Protein AF-A0A164VSP4-F1 (afdb_monomer_lite)

Secondary structure (DSSP, 8-state):
---TTTTHHHHHHHHHHHHHHHHHHHHHHHHHHHHHHHHHHHHHHHHIIIIIHHHHHHHHHHHHHHHHHHHHHHHTT-HHHHHHHHHHHHHHHH--GGGTSPP-HHHHHHHHTTS-GGGHHHHHHHHHHHHHHHHHHHHHHHHHHHHHHHHTT----HHHHH--

Foldseek 3Di:
DDPPPPPPVVVVVVVVVVVVVCCVVVVVVVVVVVVVVVVVVVVVVVCCVPQVVLVVVLLVVQLVLLVVVLVVCVVVVNDVVNVVSVVLNVLSVPDDSQQADDPPVVVLVVVVVPDDDPVNVVVNVVSRVSNVVSNVSSVVSVVSSVVSCVVVVNPDDSVVVSVD

Sequence (164 aa):
MDDVWGTDEETNARDYVLMQDAFTNTGYREGIIAGKESALQSGFDQAFTEVGVPSGRRFGMLRGLATALSAYLEQQGLEEPRLEAREIVSRLSRMHLEDIASPDFEAIAHAKEHLDNASQDIHEQIEEDKSIRGKAELDVVQNQLQGLLSKRGLPIDLASLISS

Radius of gyration: 29.59 Å; chains: 1; bounding box: 47×49×103 Å

Organism: NCBI:txid1314777

pLDDT: mean 79.22, std 12.14, range [43.25, 94.62]

InterPro domains:
  IPR019191 Essential protein Yae1, N-terminal [PF09811] (27-66)
  IPR038881 Yae1-like [PTHR18829] (2-154)

Structure (mmCIF, N/CA/C/O backbone):
data_AF-A0A164VSP4-F1
#
_entry.id   AF-A0A164VSP4-F1
#
loop_
_atom_site.group_PDB
_atom_site.id
_atom_site.type_symbol
_atom_site.label_atom_id
_atom_site.label_alt_id
_atom_site.label_comp_id
_atom_site.label_asym_id
_atom_site.label_entity_id
_atom_site.label_seq_id
_atom_site.pdbx_PDB_ins_code
_atom_site.Cartn_x
_atom_site.Cartn_y
_atom_site.Cartn_z
_atom_site.occupancy
_atom_site.B_iso_or_equiv
_atom_site.auth_seq_id
_atom_site.auth_comp_id
_atom_site.auth_asym_id
_atom_site.auth_atom_id
_atom_site.pdbx_PDB_model_num
ATOM 1 N N . MET A 1 1 ? 22.329 -23.421 -79.465 1.00 43.25 1 MET A N 1
ATOM 2 C CA . MET A 1 1 ? 22.482 -23.969 -78.105 1.00 43.25 1 MET A CA 1
ATOM 3 C C . MET A 1 1 ? 22.569 -22.755 -77.217 1.00 43.25 1 MET A C 1
ATOM 5 O O . MET A 1 1 ? 23.619 -22.131 -77.189 1.00 43.25 1 MET A O 1
ATOM 9 N N . ASP A 1 2 ? 21.427 -22.345 -76.668 1.00 48.03 2 ASP A N 1
ATOM 10 C CA . ASP A 1 2 ? 21.375 -21.268 -75.684 1.00 48.03 2 ASP A CA 1
ATOM 11 C C . ASP A 1 2 ? 21.958 -21.795 -74.378 1.00 48.03 2 ASP A C 1
ATOM 13 O O . ASP A 1 2 ? 21.654 -22.915 -73.956 1.00 48.03 2 ASP A O 1
ATOM 17 N N . ASP A 1 3 ? 22.844 -21.006 -73.790 1.00 51.16 3 ASP A N 1
ATOM 18 C CA . ASP A 1 3 ? 23.451 -21.279 -72.500 1.00 51.16 3 ASP A CA 1
ATOM 19 C C . ASP A 1 3 ? 22.409 -21.011 -71.404 1.00 51.16 3 ASP A C 1
ATOM 21 O O . ASP A 1 3 ? 22.291 -19.913 -70.867 1.00 51.16 3 ASP A O 1
ATOM 25 N N . VAL A 1 4 ? 21.569 -22.018 -71.148 1.00 55.69 4 VAL A N 1
ATOM 26 C CA . VAL A 1 4 ? 20.464 -21.978 -70.171 1.00 55.69 4 VAL A CA 1
ATOM 27 C C . VAL A 1 4 ? 20.978 -21.934 -68.722 1.00 55.69 4 VAL A C 1
ATOM 29 O O . VAL A 1 4 ? 20.202 -21.674 -67.813 1.00 55.69 4 VAL A O 1
ATOM 32 N N . TRP A 1 5 ? 22.281 -22.125 -68.492 1.00 55.88 5 TRP A N 1
ATOM 33 C CA . TRP A 1 5 ? 22.863 -22.259 -67.151 1.00 55.88 5 TRP A CA 1
ATOM 34 C C . TRP A 1 5 ? 23.744 -21.075 -66.719 1.00 55.88 5 TRP A C 1
ATOM 36 O O . TRP A 1 5 ? 24.181 -21.033 -65.574 1.00 55.88 5 TRP A O 1
ATOM 46 N N . GLY A 1 6 ? 23.978 -20.085 -67.589 1.00 51.78 6 GLY A N 1
ATOM 47 C CA . GLY A 1 6 ? 24.874 -18.952 -67.308 1.00 51.78 6 GLY A CA 1
ATOM 48 C C . GLY A 1 6 ? 24.267 -17.791 -66.505 1.00 51.78 6 GLY A C 1
ATOM 49 O O . GLY A 1 6 ? 24.971 -16.827 -66.224 1.00 51.78 6 GLY A O 1
ATOM 50 N N . THR A 1 7 ? 22.977 -17.843 -66.149 1.00 54.94 7 THR A N 1
ATOM 51 C CA . THR A 1 7 ? 22.286 -16.750 -65.422 1.00 54.94 7 THR A CA 1
ATOM 52 C C . THR A 1 7 ? 21.866 -17.112 -63.997 1.00 54.94 7 THR A C 1
ATOM 54 O O . THR A 1 7 ? 21.672 -16.215 -63.176 1.00 54.94 7 THR A O 1
ATOM 57 N N . ASP A 1 8 ? 21.797 -18.400 -63.657 1.00 55.72 8 ASP A N 1
ATOM 58 C CA . ASP A 1 8 ? 21.347 -18.844 -62.336 1.00 55.72 8 ASP A CA 1
ATOM 59 C C . ASP A 1 8 ? 22.417 -18.638 -61.255 1.00 55.72 8 ASP A C 1
ATOM 61 O O . ASP A 1 8 ? 22.085 -18.316 -60.120 1.00 55.72 8 ASP A O 1
ATOM 65 N N . GLU A 1 9 ? 23.708 -18.772 -61.569 1.00 56.97 9 GLU A N 1
ATOM 66 C CA . GLU A 1 9 ? 24.775 -18.716 -60.556 1.00 56.97 9 GLU A CA 1
ATOM 67 C C . GLU A 1 9 ? 25.038 -17.288 -60.037 1.00 56.97 9 GLU A C 1
ATOM 69 O O . GLU A 1 9 ? 25.164 -17.079 -58.829 1.00 56.97 9 GLU A O 1
ATOM 74 N N . GLU A 1 10 ? 25.012 -16.277 -60.915 1.00 59.94 10 GLU A N 1
ATOM 75 C CA . GLU A 1 10 ? 25.102 -14.861 -60.514 1.00 59.94 10 GLU A CA 1
ATOM 76 C C . GLU A 1 10 ? 23.833 -14.363 -59.805 1.00 59.94 10 GLU A C 1
ATOM 78 O O . GLU A 1 10 ? 23.922 -13.549 -58.881 1.00 59.94 10 GLU A O 1
ATOM 83 N N . THR A 1 11 ? 22.655 -14.847 -60.213 1.00 61.62 11 THR A N 1
ATOM 84 C CA . THR A 1 11 ? 21.377 -14.495 -59.571 1.00 61.62 11 THR A CA 1
ATOM 85 C C . THR A 1 11 ? 21.284 -15.128 -58.184 1.00 61.62 11 THR A C 1
ATOM 87 O O . TH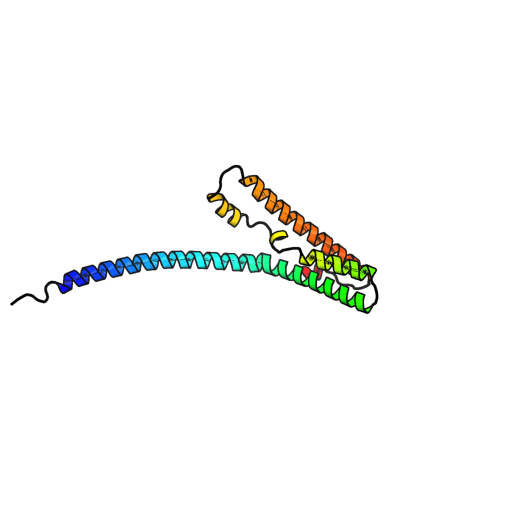R A 1 11 ? 20.996 -14.428 -57.218 1.00 61.62 11 THR A O 1
ATOM 90 N N . ASN A 1 12 ? 21.683 -16.398 -58.049 1.00 67.50 12 ASN A N 1
ATOM 91 C CA . ASN A 1 12 ? 21.807 -17.066 -56.757 1.00 67.50 12 ASN A CA 1
ATOM 92 C C . ASN A 1 12 ? 22.793 -16.332 -55.846 1.00 67.50 12 ASN A C 1
ATOM 94 O O . ASN A 1 12 ? 22.460 -16.052 -54.701 1.00 67.50 12 ASN A O 1
ATOM 98 N N . ALA A 1 13 ? 23.986 -15.966 -56.328 1.00 73.31 13 ALA A N 1
ATOM 99 C CA . ALA A 1 13 ? 24.963 -15.238 -55.517 1.00 73.31 13 ALA A CA 1
ATOM 100 C C . ALA A 1 13 ? 24.419 -13.892 -55.003 1.00 73.31 13 ALA A C 1
ATOM 102 O O . ALA A 1 13 ? 24.652 -13.528 -53.850 1.00 73.31 13 ALA A O 1
ATOM 103 N N . ARG A 1 14 ? 23.658 -13.166 -55.831 1.00 76.44 14 ARG A N 1
ATOM 104 C CA . ARG A 1 14 ? 22.981 -11.923 -55.432 1.00 76.44 14 ARG A CA 1
ATOM 105 C C . ARG A 1 14 ? 21.884 -12.164 -54.400 1.00 76.44 14 ARG A C 1
ATOM 107 O O . ARG A 1 14 ? 21.835 -11.443 -53.406 1.00 76.44 14 ARG A O 1
ATOM 114 N N . ASP A 1 15 ? 21.061 -13.186 -54.597 1.00 77.25 15 ASP A N 1
ATOM 115 C CA . ASP A 1 15 ? 19.996 -13.552 -53.663 1.00 77.25 15 ASP A CA 1
ATOM 116 C C . ASP A 1 15 ? 20.564 -14.037 -52.320 1.00 77.25 15 ASP A C 1
ATOM 118 O O . ASP A 1 15 ? 20.049 -13.669 -51.265 1.00 77.25 15 ASP A O 1
ATOM 122 N N . TYR A 1 16 ? 21.690 -14.759 -52.333 1.00 81.88 16 TYR A N 1
ATOM 123 C CA . TYR A 1 16 ? 22.435 -15.135 -51.128 1.00 81.88 16 TYR A CA 1
ATOM 124 C C . TYR A 1 16 ? 22.958 -13.913 -50.364 1.00 81.88 16 TYR A C 1
ATOM 126 O O . TYR A 1 16 ? 22.855 -13.878 -49.139 1.00 81.88 16 TYR A O 1
ATOM 134 N N . VAL A 1 17 ? 23.482 -12.895 -51.055 1.00 80.69 17 VAL A N 1
ATOM 135 C CA . VAL A 1 17 ? 23.949 -11.650 -50.416 1.00 80.69 17 VAL A CA 1
ATOM 136 C C . VAL A 1 17 ? 22.782 -10.865 -49.816 1.00 80.69 17 VAL A C 1
ATOM 138 O O . VAL A 1 17 ? 22.861 -10.444 -48.664 1.00 80.69 17 VAL A O 1
ATOM 141 N N . LEU A 1 18 ? 21.669 -10.726 -50.542 1.00 82.75 18 LEU A N 1
ATOM 142 C CA . LEU A 1 18 ? 20.465 -10.056 -50.036 1.00 82.75 18 LEU A CA 1
ATOM 143 C C . LEU A 1 18 ? 19.874 -10.781 -48.820 1.00 82.75 18 LEU A C 1
ATOM 145 O O . LEU A 1 18 ? 19.476 -10.141 -47.846 1.00 82.75 18 LEU A O 1
ATOM 149 N N . MET A 1 19 ? 19.845 -12.114 -48.857 1.00 82.56 19 MET A N 1
ATOM 150 C CA . MET A 1 19 ? 19.407 -12.952 -47.744 1.00 82.56 19 MET A CA 1
ATOM 151 C C . MET A 1 19 ? 20.334 -12.783 -46.532 1.00 82.56 19 MET A C 1
ATOM 153 O O . MET A 1 19 ? 19.850 -12.597 -45.417 1.00 82.56 19 MET A O 1
ATOM 157 N N . GLN A 1 20 ? 21.653 -12.767 -46.738 1.00 81.81 20 GLN A N 1
ATOM 158 C CA . GLN A 1 20 ? 22.647 -12.553 -45.682 1.00 81.81 20 GLN A CA 1
ATOM 159 C C . GLN A 1 20 ? 22.536 -11.160 -45.038 1.00 81.81 20 GLN A C 1
ATOM 161 O O . GLN A 1 20 ? 22.583 -11.042 -43.808 1.00 81.81 20 GLN A O 1
ATOM 166 N N . ASP A 1 21 ? 22.347 -10.110 -45.838 1.00 82.25 21 ASP A N 1
ATOM 167 C CA . ASP A 1 21 ? 22.136 -8.744 -45.349 1.00 82.25 21 ASP A CA 1
ATOM 168 C C . ASP A 1 21 ? 20.824 -8.634 -44.561 1.00 82.25 21 ASP A C 1
ATOM 170 O O . ASP A 1 21 ? 20.785 -8.031 -43.482 1.00 82.25 21 ASP A O 1
ATOM 174 N N . ALA A 1 22 ? 19.754 -9.273 -45.047 1.00 81.38 22 ALA A N 1
ATOM 175 C CA . ALA A 1 22 ? 18.473 -9.326 -44.353 1.00 81.38 22 ALA A CA 1
ATOM 176 C C . ALA A 1 22 ? 18.574 -10.072 -43.015 1.00 81.38 22 ALA A C 1
ATOM 178 O O . ALA A 1 22 ? 18.041 -9.580 -42.020 1.00 81.38 22 ALA A O 1
ATOM 179 N N . PHE A 1 23 ? 19.290 -11.201 -42.950 1.00 83.25 23 PHE A N 1
ATOM 180 C CA . PHE A 1 23 ? 19.534 -11.917 -41.694 1.00 83.25 23 PHE A CA 1
ATOM 181 C C . PHE A 1 23 ? 20.383 -11.109 -40.719 1.00 83.25 23 PHE A C 1
ATOM 183 O O . PHE A 1 23 ? 20.084 -11.092 -39.529 1.00 83.25 23 PHE A O 1
ATOM 190 N N . THR A 1 24 ? 21.408 -10.407 -41.201 1.00 81.06 24 THR A N 1
ATOM 191 C CA . THR A 1 24 ? 22.286 -9.600 -40.341 1.00 81.06 24 THR A CA 1
ATOM 192 C C . THR A 1 24 ? 21.532 -8.402 -39.762 1.00 81.06 24 THR A C 1
ATOM 194 O O . THR A 1 24 ? 21.612 -8.132 -38.565 1.00 81.06 24 THR A O 1
ATOM 197 N N . ASN A 1 25 ? 20.743 -7.706 -40.584 1.00 84.00 25 ASN A N 1
ATOM 198 C CA . ASN A 1 25 ? 19.956 -6.554 -40.146 1.00 84.00 25 ASN A CA 1
ATOM 199 C C . ASN A 1 25 ? 18.786 -6.971 -39.239 1.00 84.00 25 ASN A C 1
ATOM 201 O O . ASN A 1 25 ? 18.538 -6.340 -38.210 1.00 84.00 25 ASN A O 1
ATOM 205 N N . THR A 1 26 ? 18.099 -8.065 -39.579 1.00 84.94 26 THR A N 1
ATOM 206 C CA . THR A 1 26 ? 17.034 -8.640 -38.742 1.00 84.94 26 THR A CA 1
ATOM 207 C C . THR A 1 26 ? 17.598 -9.129 -37.413 1.00 84.94 26 THR A C 1
ATOM 209 O O . THR A 1 26 ? 17.110 -8.704 -36.374 1.00 84.94 26 THR A O 1
ATOM 212 N N . GLY A 1 27 ? 18.688 -9.900 -37.420 1.00 83.00 27 GLY A N 1
ATOM 213 C CA . GLY A 1 27 ? 19.333 -10.398 -36.204 1.00 83.00 27 GLY A CA 1
ATOM 214 C C . GLY A 1 27 ? 19.881 -9.284 -35.309 1.00 83.00 27 GLY A C 1
ATOM 215 O O . GLY A 1 27 ? 19.774 -9.364 -34.089 1.00 83.00 27 GLY A O 1
ATOM 216 N N . TYR A 1 28 ? 20.403 -8.198 -35.888 1.00 84.50 28 TYR A N 1
ATOM 217 C CA . TYR A 1 28 ? 20.811 -7.016 -35.124 1.00 84.50 28 TYR A CA 1
ATOM 218 C C . TYR A 1 28 ? 19.616 -6.312 -34.468 1.00 84.50 28 TYR A C 1
ATOM 220 O O . TYR A 1 28 ? 19.666 -5.975 -33.284 1.00 84.50 28 TYR A O 1
ATOM 228 N N . ARG A 1 29 ? 18.517 -6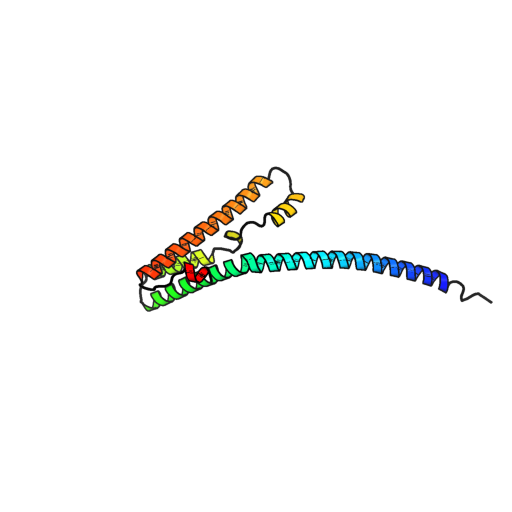.115 -35.209 1.00 88.06 29 ARG A N 1
ATOM 229 C CA . ARG A 1 29 ? 17.286 -5.525 -34.661 1.00 88.06 29 ARG A CA 1
ATOM 230 C C . ARG A 1 29 ? 16.684 -6.393 -33.566 1.00 88.06 29 ARG A C 1
ATOM 232 O O . ARG A 1 29 ? 16.360 -5.871 -32.505 1.00 88.06 29 ARG A O 1
ATOM 239 N N . GLU A 1 30 ? 16.564 -7.692 -33.811 1.00 83.69 30 GLU A N 1
ATOM 240 C CA . GLU A 1 30 ? 16.071 -8.666 -32.837 1.00 83.69 30 GLU A CA 1
ATOM 241 C C . GLU A 1 30 ? 16.963 -8.702 -31.597 1.00 83.69 30 GLU A C 1
ATOM 243 O O . GLU A 1 30 ? 16.445 -8.667 -30.487 1.00 83.69 30 GLU A O 1
ATOM 248 N N . GLY A 1 31 ? 18.288 -8.656 -31.759 1.00 82.75 31 GLY A N 1
ATOM 249 C CA . GLY A 1 31 ? 19.233 -8.576 -30.646 1.00 82.75 31 GLY A CA 1
ATOM 250 C C . GLY A 1 31 ? 19.071 -7.308 -29.803 1.00 82.75 31 GLY A C 1
ATOM 251 O O . GLY A 1 31 ? 19.092 -7.379 -28.576 1.00 82.75 31 GLY A O 1
ATOM 252 N N . ILE A 1 32 ? 18.846 -6.149 -30.432 1.00 80.88 32 ILE A N 1
ATOM 253 C CA . ILE A 1 32 ? 18.549 -4.901 -29.708 1.00 80.88 32 ILE A CA 1
ATOM 254 C C . ILE A 1 32 ? 17.219 -4.999 -28.964 1.00 80.88 32 ILE A C 1
ATOM 256 O O . ILE A 1 32 ? 17.135 -4.570 -27.815 1.00 80.88 32 ILE A O 1
ATOM 260 N N . ILE A 1 33 ? 16.178 -5.522 -29.613 1.00 80.12 33 ILE A N 1
ATOM 261 C CA . ILE A 1 33 ? 14.849 -5.652 -29.008 1.00 80.12 33 ILE A CA 1
ATOM 262 C C . ILE A 1 33 ? 14.917 -6.609 -27.817 1.00 80.12 33 ILE A C 1
ATOM 264 O O . ILE A 1 33 ? 14.505 -6.230 -26.725 1.00 80.12 33 ILE A O 1
ATOM 268 N N . ALA A 1 34 ? 15.520 -7.783 -27.996 1.00 79.88 34 ALA A N 1
ATOM 269 C CA . ALA A 1 34 ? 15.706 -8.772 -26.940 1.00 79.88 34 ALA A CA 1
ATOM 270 C C . ALA A 1 34 ? 16.550 -8.222 -25.781 1.00 79.88 34 ALA A C 1
ATOM 272 O O . ALA A 1 34 ? 16.225 -8.451 -24.620 1.00 79.88 34 ALA A O 1
ATOM 273 N N . GLY A 1 35 ? 17.601 -7.447 -26.071 1.00 75.44 35 GLY A N 1
ATOM 274 C CA . GLY A 1 35 ? 18.410 -6.789 -25.044 1.00 75.44 35 GLY A CA 1
ATOM 275 C C . GLY A 1 35 ? 17.624 -5.742 -24.250 1.00 75.44 35 GLY A C 1
ATOM 276 O O . GLY A 1 35 ? 17.695 -5.721 -23.023 1.00 75.44 35 GLY A O 1
ATOM 277 N N . LYS A 1 36 ? 16.831 -4.904 -24.932 1.00 80.19 36 LYS A N 1
ATOM 278 C CA . LYS A 1 36 ? 15.955 -3.914 -24.284 1.00 80.19 36 LYS A CA 1
ATOM 279 C C . LYS A 1 36 ? 14.879 -4.579 -23.431 1.00 80.19 36 LYS A C 1
ATOM 281 O O . LYS A 1 36 ? 14.648 -4.147 -22.308 1.00 80.19 36 LYS A O 1
ATOM 286 N N . GLU A 1 37 ? 14.245 -5.626 -23.948 1.00 80.50 37 GLU A N 1
ATOM 287 C CA . GLU A 1 37 ? 13.229 -6.386 -23.225 1.00 80.50 37 GLU A CA 1
ATOM 288 C C . GLU A 1 37 ? 13.823 -7.090 -22.000 1.00 80.50 37 GLU A C 1
ATOM 290 O O . GLU A 1 37 ? 13.266 -6.993 -20.909 1.00 80.50 37 GLU A O 1
ATOM 295 N N . SER A 1 38 ? 14.993 -7.718 -22.145 1.00 76.88 38 SER A N 1
ATOM 296 C CA . SER A 1 38 ? 15.688 -8.376 -21.036 1.00 76.88 38 SER A CA 1
ATOM 297 C C . SER A 1 38 ? 16.094 -7.390 -19.939 1.00 76.88 38 SER A C 1
ATOM 299 O O . SER A 1 38 ? 15.942 -7.704 -18.759 1.00 76.88 38 SER A O 1
ATOM 301 N N . ALA A 1 39 ? 16.594 -6.205 -20.304 1.00 74.56 39 ALA A N 1
ATOM 302 C CA . ALA A 1 39 ? 16.933 -5.165 -19.336 1.00 74.56 39 ALA A CA 1
ATOM 303 C C . ALA A 1 39 ? 15.680 -4.635 -18.615 1.00 74.56 39 ALA A C 1
ATOM 305 O O . ALA A 1 39 ? 15.693 -4.475 -17.396 1.00 74.56 39 ALA A O 1
ATOM 306 N N . LEU A 1 40 ? 14.580 -4.430 -19.347 1.00 80.06 40 LEU A N 1
ATOM 307 C CA . LEU A 1 40 ? 13.310 -3.958 -18.790 1.00 80.06 40 LEU A CA 1
ATOM 308 C C . LEU A 1 40 ? 12.693 -4.971 -17.817 1.00 80.06 40 LEU A C 1
ATOM 310 O O . LEU A 1 40 ? 12.242 -4.583 -16.741 1.00 80.06 40 LEU A O 1
ATOM 314 N N . GLN A 1 41 ? 12.704 -6.263 -18.157 1.00 85.06 41 GLN A N 1
ATOM 315 C CA . GLN A 1 41 ? 12.213 -7.319 -17.265 1.00 85.06 41 GLN A CA 1
ATOM 316 C C . GLN A 1 41 ? 13.055 -7.417 -15.990 1.00 85.06 41 GLN A C 1
ATOM 318 O O . GLN A 1 41 ? 12.495 -7.457 -14.899 1.00 85.06 41 GLN A O 1
ATOM 323 N N . SER A 1 42 ? 14.387 -7.361 -16.106 1.00 83.38 42 SER A N 1
ATOM 324 C CA . SER A 1 42 ? 15.271 -7.358 -14.934 1.00 83.38 42 SER A CA 1
ATOM 325 C C . SER A 1 42 ? 15.013 -6.158 -14.017 1.00 83.38 42 SER A C 1
ATOM 327 O O . SER A 1 42 ? 15.008 -6.318 -12.798 1.00 83.38 42 SER A O 1
ATOM 329 N N . GLY A 1 43 ? 14.790 -4.966 -14.585 1.00 80.69 43 GLY A N 1
ATOM 330 C CA . GLY A 1 43 ? 14.455 -3.768 -13.811 1.00 80.69 43 GLY A CA 1
ATOM 331 C C . GLY A 1 43 ? 13.107 -3.892 -13.097 1.00 80.69 43 GLY A C 1
ATOM 332 O O . GLY A 1 43 ? 12.995 -3.562 -11.916 1.00 80.69 43 GLY A O 1
ATOM 333 N N . PHE A 1 44 ? 12.095 -4.443 -13.775 1.00 83.12 44 PHE A N 1
ATOM 334 C CA . PHE A 1 44 ? 10.800 -4.727 -13.158 1.00 83.12 44 PHE A CA 1
ATOM 335 C C . PHE A 1 44 ? 10.920 -5.735 -12.011 1.00 83.12 44 PHE A C 1
ATOM 337 O O . PHE A 1 44 ? 10.402 -5.478 -10.926 1.00 83.12 44 PHE A O 1
ATOM 344 N N . ASP A 1 45 ? 11.611 -6.856 -12.222 1.00 85.50 45 ASP A N 1
ATOM 345 C CA . ASP A 1 45 ? 11.768 -7.907 -11.211 1.00 85.50 45 ASP A CA 1
ATOM 346 C C . ASP A 1 45 ? 12.476 -7.380 -9.959 1.00 85.50 45 ASP A C 1
ATOM 348 O O . ASP A 1 45 ? 12.079 -7.694 -8.828 1.00 85.50 45 ASP A O 1
ATOM 352 N N . GLN A 1 46 ? 13.486 -6.530 -10.154 1.00 84.56 46 GLN A N 1
ATOM 353 C CA . GLN A 1 46 ? 14.182 -5.855 -9.069 1.00 84.56 46 GLN A CA 1
ATOM 354 C C . GLN A 1 46 ? 13.237 -4.919 -8.304 1.00 84.56 46 GLN A C 1
ATOM 356 O O . GLN A 1 46 ? 13.058 -5.089 -7.097 1.00 84.56 46 GLN A O 1
ATOM 361 N N . ALA A 1 47 ? 12.566 -3.987 -8.988 1.00 81.12 47 ALA A N 1
ATOM 362 C CA . ALA A 1 47 ? 11.652 -3.036 -8.351 1.00 81.12 47 ALA A CA 1
ATOM 363 C C . ALA A 1 47 ? 10.465 -3.734 -7.659 1.00 81.12 47 ALA A C 1
ATOM 365 O O . ALA A 1 47 ? 10.043 -3.353 -6.560 1.00 81.12 47 ALA A O 1
ATOM 366 N N . PHE A 1 48 ? 9.943 -4.800 -8.266 1.00 83.19 48 PHE A N 1
ATOM 367 C CA . PHE A 1 48 ? 8.897 -5.629 -7.684 1.00 83.19 48 PHE A CA 1
ATOM 368 C C . PHE A 1 48 ? 9.377 -6.300 -6.397 1.00 83.19 48 PHE A C 1
ATOM 370 O O . PHE A 1 48 ? 8.666 -6.265 -5.393 1.00 83.19 48 PHE A O 1
ATOM 377 N N . THR A 1 49 ? 10.581 -6.870 -6.389 1.00 86.94 49 THR A N 1
ATOM 378 C CA . THR A 1 49 ? 11.128 -7.571 -5.220 1.00 86.94 49 THR A CA 1
ATOM 379 C C . THR A 1 49 ? 11.513 -6.610 -4.096 1.00 86.94 49 THR A C 1
ATOM 381 O O . THR A 1 49 ? 11.202 -6.875 -2.934 1.00 86.94 49 THR A O 1
ATOM 384 N N . GLU A 1 50 ? 12.163 -5.495 -4.426 1.00 84.69 50 GLU A N 1
ATOM 385 C CA . GLU A 1 50 ? 12.709 -4.547 -3.450 1.00 84.69 50 GLU A CA 1
ATOM 386 C C . GLU A 1 50 ? 11.643 -3.615 -2.865 1.00 84.69 50 GLU A C 1
ATOM 388 O O . GLU A 1 50 ? 11.644 -3.352 -1.663 1.00 84.69 50 GLU A O 1
ATOM 393 N N . VAL A 1 51 ? 10.711 -3.127 -3.690 1.00 82.44 51 VAL A N 1
ATOM 394 C CA . VAL A 1 51 ? 9.729 -2.109 -3.279 1.00 82.44 51 VAL A CA 1
ATOM 395 C C . VAL A 1 51 ? 8.312 -2.666 -3.291 1.00 82.44 51 VAL A C 1
ATOM 397 O O . VAL A 1 51 ? 7.582 -2.517 -2.305 1.00 82.44 51 VAL A O 1
ATOM 400 N N . GLY A 1 52 ? 7.915 -3.321 -4.384 1.00 84.25 52 GLY A N 1
ATOM 401 C CA . GLY A 1 52 ? 6.542 -3.785 -4.593 1.00 84.25 52 GLY A CA 1
ATOM 402 C C . GLY A 1 52 ? 6.082 -4.804 -3.550 1.00 84.25 52 GLY A C 1
ATOM 403 O O . GLY A 1 52 ? 5.045 -4.620 -2.909 1.00 84.25 52 GLY A O 1
ATOM 404 N N . VAL A 1 53 ? 6.865 -5.860 -3.334 1.00 86.62 53 VAL A N 1
ATOM 405 C CA . VAL A 1 53 ? 6.540 -6.959 -2.421 1.00 86.62 53 VAL A CA 1
ATOM 406 C C . VAL A 1 53 ? 6.498 -6.495 -0.958 1.00 86.62 53 VAL A C 1
ATOM 408 O O . VAL A 1 53 ? 5.476 -6.751 -0.313 1.00 86.62 53 VAL A O 1
ATOM 411 N N . PRO A 1 54 ? 7.515 -5.805 -0.401 1.00 85.94 54 PRO A N 1
ATOM 412 C CA . PRO A 1 54 ? 7.471 -5.356 0.992 1.00 85.94 54 PRO A CA 1
ATOM 413 C C . PRO A 1 54 ? 6.336 -4.360 1.247 1.00 85.94 54 PRO A C 1
ATOM 415 O O . PRO A 1 54 ? 5.567 -4.509 2.201 1.00 85.94 54 PRO A O 1
ATOM 418 N N . SER A 1 55 ? 6.166 -3.384 0.351 1.00 83.88 55 SER A N 1
ATOM 419 C CA . SER A 1 55 ? 5.136 -2.348 0.491 1.00 83.88 55 SER A CA 1
ATOM 420 C C . SER A 1 55 ? 3.731 -2.929 0.328 1.00 83.88 55 SER A C 1
ATOM 422 O O . SER A 1 55 ? 2.841 -2.656 1.135 1.00 83.88 55 SER A O 1
ATOM 424 N N . GLY A 1 56 ? 3.532 -3.794 -0.671 1.00 86.50 56 GLY A N 1
ATOM 425 C CA . GLY A 1 56 ? 2.268 -4.484 -0.915 1.00 86.50 56 GLY A CA 1
ATOM 426 C C . GLY A 1 56 ? 1.859 -5.394 0.244 1.00 86.50 56 GLY A C 1
ATOM 427 O O . GLY A 1 56 ? 0.698 -5.372 0.661 1.00 86.50 56 GLY A O 1
ATOM 428 N N . ARG A 1 57 ? 2.808 -6.140 0.831 1.00 87.25 57 ARG A N 1
ATOM 429 C CA . ARG A 1 57 ? 2.552 -6.951 2.034 1.00 87.25 57 ARG A CA 1
ATOM 430 C C . ARG A 1 57 ? 2.139 -6.090 3.222 1.00 87.25 57 ARG A C 1
ATOM 432 O O . ARG A 1 57 ? 1.117 -6.385 3.843 1.00 87.25 57 ARG A O 1
ATOM 439 N N . ARG A 1 58 ? 2.878 -5.010 3.509 1.00 86.50 58 ARG A N 1
ATOM 440 C CA . ARG A 1 58 ? 2.548 -4.058 4.586 1.00 86.50 58 ARG A CA 1
ATOM 441 C C . ARG A 1 58 ? 1.121 -3.527 4.433 1.00 86.50 58 ARG A C 1
ATOM 443 O O . ARG A 1 58 ? 0.340 -3.561 5.384 1.00 86.50 58 ARG A O 1
ATOM 450 N N . PHE A 1 59 ? 0.749 -3.121 3.222 1.00 87.06 59 PHE A N 1
ATOM 451 C CA . PHE A 1 59 ? -0.598 -2.649 2.908 1.00 87.06 59 PHE A CA 1
ATOM 452 C C . PHE A 1 59 ? -1.684 -3.703 3.085 1.00 87.06 59 PHE A C 1
ATOM 454 O O . PHE A 1 59 ? -2.719 -3.432 3.699 1.00 87.06 59 PHE A O 1
ATOM 461 N N . GLY A 1 60 ? -1.457 -4.897 2.539 1.00 88.81 60 GLY A N 1
ATOM 462 C CA . GLY A 1 60 ? -2.390 -6.011 2.649 1.00 88.81 60 GLY A CA 1
ATOM 463 C C . GLY A 1 60 ? -2.657 -6.371 4.107 1.00 88.81 60 GLY A C 1
ATOM 464 O O . GLY A 1 60 ? -3.813 -6.531 4.498 1.00 88.81 60 GLY A O 1
ATOM 465 N N . MET A 1 61 ? -1.607 -6.404 4.932 1.00 90.25 61 MET A N 1
ATOM 466 C CA . MET A 1 61 ? -1.720 -6.677 6.365 1.00 90.25 61 MET A CA 1
ATOM 467 C C . MET A 1 61 ? -2.502 -5.593 7.107 1.00 90.25 61 MET A C 1
ATOM 469 O O . MET A 1 61 ? -3.449 -5.920 7.820 1.00 90.25 61 MET A O 1
ATOM 473 N N . LEU A 1 62 ? -2.175 -4.310 6.913 1.00 90.50 62 LEU A N 1
ATOM 474 C CA . LEU A 1 62 ? -2.891 -3.210 7.571 1.00 90.50 62 LEU A CA 1
ATOM 475 C C . LEU A 1 62 ? -4.377 -3.181 7.182 1.00 90.50 62 LEU A C 1
ATOM 477 O O . LEU A 1 62 ? -5.240 -3.058 8.053 1.00 90.50 62 LEU A O 1
ATOM 481 N N . ARG A 1 63 ? -4.696 -3.359 5.889 1.00 91.75 63 ARG A N 1
ATOM 482 C CA . ARG A 1 63 ? -6.087 -3.435 5.405 1.00 91.75 63 ARG A CA 1
ATOM 483 C C . ARG A 1 63 ? -6.814 -4.647 5.983 1.00 91.75 63 ARG A C 1
ATOM 485 O O . ARG A 1 63 ? -7.955 -4.513 6.428 1.00 91.75 63 ARG A O 1
ATOM 492 N N . GLY A 1 64 ? -6.161 -5.808 6.000 1.00 92.12 64 GLY A N 1
ATOM 493 C CA . GLY A 1 64 ? -6.711 -7.042 6.555 1.00 92.12 64 GLY A CA 1
ATOM 494 C C . GLY A 1 64 ? -7.023 -6.913 8.044 1.00 92.12 64 GLY A C 1
ATOM 495 O O . GLY A 1 64 ? -8.141 -7.207 8.462 1.00 92.12 64 GLY A O 1
ATOM 496 N N . LEU A 1 6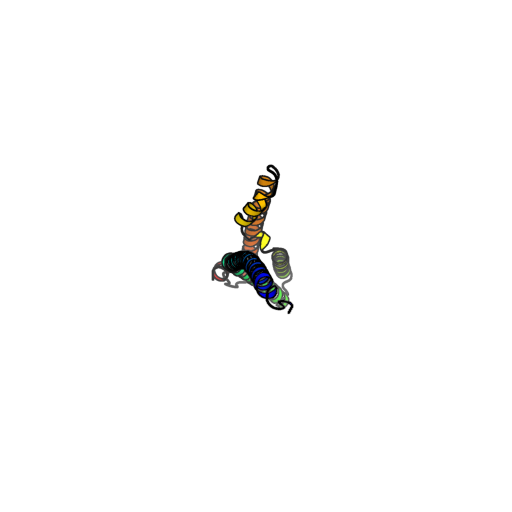5 ? -6.079 -6.392 8.831 1.00 91.81 65 LEU A N 1
ATOM 497 C CA . LEU A 1 65 ? -6.249 -6.190 10.270 1.00 91.81 65 LEU A CA 1
ATOM 498 C C . LEU A 1 65 ? -7.331 -5.161 10.588 1.00 91.81 65 LEU A C 1
ATOM 500 O O . LEU A 1 65 ? -8.180 -5.428 11.433 1.00 91.81 65 LEU A O 1
ATOM 504 N N . ALA A 1 66 ? -7.357 -4.020 9.897 1.00 92.44 66 ALA A N 1
ATOM 505 C CA . ALA A 1 66 ? -8.395 -3.013 10.107 1.00 92.44 66 ALA A CA 1
ATOM 506 C C . ALA A 1 66 ? -9.796 -3.540 9.737 1.00 92.44 66 ALA A C 1
ATOM 508 O O . ALA A 1 66 ? -10.767 -3.286 10.451 1.00 92.44 66 ALA A O 1
ATOM 509 N N . THR A 1 67 ? -9.899 -4.336 8.667 1.00 93.81 67 THR A N 1
ATOM 510 C CA . THR A 1 67 ? -11.161 -4.971 8.250 1.00 93.81 67 THR A CA 1
ATOM 511 C C . THR A 1 67 ? -11.612 -6.028 9.256 1.00 93.81 67 THR A C 1
ATOM 513 O O . THR A 1 67 ? -12.772 -6.031 9.668 1.00 93.81 67 THR A O 1
ATOM 516 N N . ALA A 1 68 ? -10.694 -6.890 9.704 1.00 92.75 68 ALA A N 1
ATOM 517 C CA . ALA A 1 68 ? -10.969 -7.898 10.722 1.00 92.75 68 ALA A CA 1
ATOM 518 C C . ALA A 1 68 ? -11.384 -7.256 12.052 1.00 92.75 68 ALA A C 1
ATOM 520 O O . ALA A 1 68 ? -12.349 -7.697 12.673 1.00 92.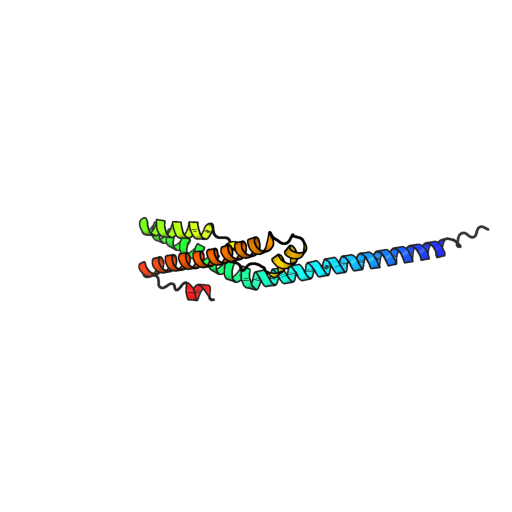75 68 ALA A O 1
ATOM 521 N N . LEU A 1 69 ? -10.714 -6.172 12.456 1.00 90.81 69 LEU A N 1
ATOM 522 C CA . LEU A 1 69 ? -11.066 -5.404 13.645 1.00 90.81 69 LEU A CA 1
ATOM 523 C C . LEU A 1 69 ? -12.465 -4.791 13.516 1.00 90.81 69 LEU A C 1
ATOM 525 O O . LEU A 1 69 ? -13.255 -4.888 14.449 1.00 90.81 69 LEU A O 1
ATOM 529 N N . SER A 1 70 ? -12.803 -4.208 12.363 1.00 93.00 70 SER A N 1
ATOM 530 C CA . SER A 1 70 ? -14.141 -3.658 12.120 1.00 93.00 70 SER A CA 1
ATOM 531 C C . SER A 1 70 ? -15.232 -4.732 12.226 1.00 93.00 70 SER A C 1
ATOM 533 O O . SER A 1 70 ? -16.238 -4.513 12.901 1.00 93.00 70 SER A O 1
ATOM 535 N N . ALA A 1 71 ? -15.009 -5.912 11.636 1.00 92.81 71 ALA A N 1
ATOM 536 C CA . ALA A 1 71 ? -15.937 -7.042 11.718 1.00 92.81 71 ALA A CA 1
ATOM 537 C C . ALA A 1 71 ? -16.064 -7.595 13.149 1.00 92.81 71 ALA A C 1
ATOM 539 O O . ALA A 1 71 ? -17.163 -7.903 13.606 1.00 92.81 71 ALA A O 1
ATOM 540 N N . TYR A 1 72 ? -14.954 -7.679 13.886 1.00 91.00 72 TYR A N 1
ATOM 541 C CA . TYR A 1 72 ? -14.962 -8.077 15.292 1.00 91.00 72 TYR A CA 1
ATOM 542 C C . TYR A 1 72 ? -15.759 -7.090 16.157 1.00 91.00 72 TYR A C 1
ATOM 544 O O . TYR A 1 72 ? -16.573 -7.498 16.982 1.00 91.00 72 TYR A O 1
ATOM 552 N N . LEU A 1 73 ? -15.577 -5.783 15.949 1.00 90.44 73 LEU A N 1
ATOM 553 C CA . LEU A 1 73 ? -16.297 -4.745 16.693 1.00 90.44 73 LEU A CA 1
ATOM 554 C C . LEU A 1 73 ? -17.798 -4.722 16.376 1.00 90.44 73 LEU A C 1
ATOM 556 O O . LEU A 1 73 ? -18.601 -4.467 17.272 1.00 90.44 73 LEU A O 1
ATOM 560 N N . GLU A 1 74 ? -18.177 -5.046 15.138 1.00 91.81 74 GLU A N 1
ATOM 561 C CA . GLU A 1 74 ? -19.572 -5.254 14.742 1.00 91.81 74 GLU A CA 1
ATOM 562 C C . GLU A 1 74 ? -20.220 -6.402 15.524 1.00 91.81 74 GLU A C 1
ATOM 564 O O . GLU A 1 74 ? -21.318 -6.238 16.052 1.00 91.81 74 GLU A O 1
ATOM 569 N N . GLN A 1 75 ? -19.520 -7.527 15.692 1.00 91.06 75 GLN A N 1
ATOM 570 C CA . GLN A 1 75 ? -20.015 -8.644 16.508 1.00 91.06 75 GLN A CA 1
ATOM 571 C C . GLN A 1 75 ? -20.166 -8.281 17.991 1.00 91.06 75 GLN A C 1
ATOM 573 O O . GLN A 1 75 ? -21.037 -8.819 18.670 1.00 91.06 75 GLN A O 1
ATOM 578 N N . GLN A 1 76 ? -19.335 -7.367 18.495 1.00 88.56 76 GLN A N 1
ATOM 579 C CA . GLN A 1 76 ? -19.393 -6.878 19.876 1.00 88.56 76 GLN A CA 1
ATOM 580 C C . GLN A 1 76 ? -20.437 -5.763 20.084 1.00 88.56 76 GLN A C 1
ATOM 582 O O . GLN A 1 76 ? -20.624 -5.316 21.214 1.00 88.56 76 GLN A O 1
ATOM 587 N N . GLY A 1 77 ? -21.104 -5.288 19.023 1.00 89.38 77 GLY A N 1
ATOM 588 C CA . GLY A 1 77 ? -22.092 -4.204 19.098 1.00 89.38 77 GLY A CA 1
ATOM 589 C C . GLY A 1 77 ? -21.497 -2.834 19.449 1.00 89.38 77 GLY A C 1
ATOM 590 O O . GLY A 1 77 ? -22.184 -1.983 20.011 1.00 89.38 77 GLY A O 1
ATOM 591 N N . LEU A 1 78 ? -20.208 -2.620 19.167 1.00 87.25 78 LEU A N 1
ATOM 592 C CA . LEU A 1 78 ? -19.491 -1.394 19.510 1.00 87.25 78 LEU A CA 1
ATOM 593 C C . LEU A 1 78 ? -19.408 -0.454 18.300 1.00 87.25 78 LEU A C 1
ATOM 595 O O . LEU A 1 78 ? -18.484 -0.563 17.498 1.00 87.25 78 LEU A O 1
ATOM 599 N N . GLU A 1 79 ? -20.341 0.492 18.187 1.00 88.94 79 GLU A N 1
ATOM 600 C CA . GLU A 1 79 ? -20.442 1.368 17.007 1.00 88.94 79 GLU A CA 1
ATOM 601 C C . GLU A 1 79 ? -19.310 2.404 16.896 1.00 88.94 79 GLU A C 1
ATOM 603 O O . GLU A 1 79 ? -18.646 2.460 15.866 1.00 88.94 79 GLU A O 1
ATOM 608 N N . GLU A 1 80 ? -19.003 3.161 17.954 1.00 89.44 80 GLU A N 1
ATOM 609 C CA . GLU A 1 80 ? -17.937 4.187 17.931 1.00 89.44 80 GLU A CA 1
ATOM 610 C C . GLU A 1 80 ? -16.572 3.663 17.425 1.00 89.44 80 GLU A C 1
ATOM 612 O O . GLU A 1 80 ? -16.064 4.151 16.413 1.00 89.44 80 GLU A O 1
ATOM 617 N N . PRO A 1 81 ? -15.972 2.610 18.019 1.00 87.94 81 PRO A N 1
ATOM 618 C CA . PRO A 1 81 ? -14.689 2.098 17.535 1.00 87.94 81 PRO A CA 1
ATOM 619 C C . PRO A 1 81 ? -14.807 1.402 16.173 1.00 87.94 81 PRO A C 1
ATOM 621 O O . PRO A 1 81 ? -13.814 1.283 15.455 1.00 87.94 81 PRO A O 1
ATOM 624 N N . ARG A 1 82 ? -15.998 0.906 15.810 1.00 91.38 82 ARG A N 1
ATOM 625 C CA . ARG A 1 82 ? -16.242 0.312 14.494 1.00 91.38 82 ARG A CA 1
ATOM 626 C C . ARG A 1 82 ? -16.199 1.386 13.413 1.00 91.38 82 ARG A C 1
ATOM 628 O O . ARG A 1 82 ? -15.637 1.118 12.350 1.00 91.38 82 ARG A O 1
ATOM 635 N N . LEU A 1 83 ? -16.751 2.573 13.676 1.00 92.88 83 LEU A N 1
ATOM 636 C CA . LEU A 1 83 ? -16.627 3.728 12.790 1.00 92.88 83 LEU A CA 1
ATOM 637 C C . LEU A 1 83 ? -15.161 4.138 12.623 1.00 92.88 83 LEU A C 1
ATOM 639 O O . LEU A 1 83 ? -14.716 4.259 11.483 1.00 92.88 83 LEU A O 1
ATOM 643 N N . GLU A 1 84 ? -14.394 4.240 13.714 1.00 91.88 84 GLU A N 1
ATOM 644 C CA . GLU A 1 84 ? -12.951 4.534 13.645 1.00 91.88 84 GLU A CA 1
ATOM 645 C C . GLU A 1 84 ? -12.197 3.485 12.799 1.00 91.88 84 GLU A C 1
ATOM 647 O O . GLU A 1 84 ? -11.417 3.825 11.908 1.00 91.88 84 GLU A O 1
ATOM 652 N N . ALA A 1 85 ? -12.475 2.191 13.005 1.00 91.69 85 ALA A N 1
ATOM 653 C CA . ALA A 1 85 ? -11.872 1.118 12.213 1.00 91.69 85 ALA A CA 1
ATOM 654 C C . ALA A 1 85 ? -12.279 1.183 10.726 1.00 91.69 85 ALA A C 1
ATOM 656 O O . ALA A 1 85 ? -11.446 0.959 9.847 1.00 91.69 85 ALA A O 1
ATOM 657 N N . ARG A 1 86 ? -13.537 1.527 10.417 1.00 93.56 86 ARG A N 1
ATOM 658 C CA . ARG A 1 86 ? -14.005 1.723 9.032 1.00 93.56 86 ARG A CA 1
ATOM 659 C C . ARG A 1 86 ? -13.356 2.926 8.364 1.00 93.56 86 ARG A C 1
ATOM 661 O O . ARG A 1 86 ? -13.049 2.860 7.174 1.00 93.56 86 ARG A O 1
ATOM 668 N N . GLU A 1 87 ? -13.137 4.006 9.104 1.00 94.62 87 GLU A N 1
ATOM 669 C CA . GLU A 1 87 ? -12.421 5.171 8.596 1.00 94.62 87 GLU A CA 1
ATOM 670 C C . GLU A 1 87 ? -10.981 4.800 8.232 1.00 94.62 87 GLU A C 1
ATOM 672 O O . GLU A 1 87 ? -10.524 5.126 7.136 1.00 94.62 87 GLU A O 1
ATOM 677 N N . ILE A 1 88 ? -10.300 4.038 9.093 1.00 92.88 88 ILE A N 1
ATOM 678 C CA . ILE A 1 88 ? -8.963 3.503 8.814 1.00 92.88 88 ILE A CA 1
ATOM 679 C C . ILE A 1 88 ? -8.971 2.647 7.542 1.00 92.88 88 ILE A C 1
ATOM 681 O O . ILE A 1 88 ? -8.134 2.862 6.666 1.00 92.88 88 ILE A O 1
ATOM 685 N N . VAL A 1 89 ? -9.936 1.734 7.382 1.00 93.81 89 VAL A N 1
ATOM 686 C CA . VAL A 1 89 ? -10.077 0.927 6.154 1.00 93.81 89 VAL A CA 1
ATOM 687 C C . VAL A 1 89 ? -10.267 1.816 4.919 1.00 93.81 89 VAL A C 1
ATOM 689 O O . VAL A 1 89 ? -9.603 1.602 3.909 1.00 93.81 89 VAL A O 1
ATOM 692 N N . SER A 1 90 ? -11.129 2.834 5.001 1.00 93.62 90 SER A N 1
ATOM 693 C CA . SER A 1 90 ? -11.397 3.781 3.908 1.00 93.62 90 SER A CA 1
ATOM 694 C C . SER A 1 90 ? -10.189 4.657 3.559 1.00 93.62 90 SER A C 1
ATOM 696 O O . SER A 1 90 ? -9.989 5.047 2.408 1.00 93.62 90 SER A O 1
ATOM 698 N N . ARG A 1 91 ? -9.363 5.011 4.544 1.00 92.62 91 ARG A N 1
ATOM 699 C CA . ARG A 1 91 ? -8.103 5.724 4.302 1.00 92.62 91 ARG A CA 1
ATOM 700 C C . ARG A 1 91 ? -7.098 4.802 3.631 1.00 92.62 91 ARG A C 1
ATOM 702 O O . ARG A 1 91 ? -6.596 5.143 2.568 1.00 92.62 91 ARG A O 1
ATOM 709 N N . LEU A 1 92 ? -6.901 3.600 4.172 1.00 90.38 92 LEU A N 1
ATOM 710 C CA . LEU A 1 92 ? -5.998 2.612 3.588 1.00 90.38 92 LEU A CA 1
ATOM 711 C C . LEU A 1 92 ? -6.404 2.214 2.170 1.00 90.38 92 LEU A C 1
ATOM 713 O O . LEU A 1 92 ? -5.514 1.928 1.380 1.00 90.38 92 LEU A O 1
ATOM 717 N N . SER A 1 93 ? -7.696 2.157 1.831 1.00 89.25 93 SER A N 1
ATOM 718 C CA . SER A 1 93 ? -8.168 1.782 0.489 1.00 89.25 93 SER A CA 1
ATOM 719 C C . SER A 1 93 ? -7.910 2.845 -0.578 1.00 89.25 93 SER A C 1
ATOM 721 O O . SER A 1 93 ? -7.798 2.492 -1.748 1.00 89.25 93 SER A O 1
ATOM 723 N N . ARG A 1 94 ? -7.796 4.117 -0.181 1.00 90.06 94 ARG A N 1
ATOM 724 C CA . ARG A 1 94 ? -7.509 5.244 -1.080 1.00 90.06 94 ARG A CA 1
ATOM 725 C C . ARG A 1 94 ? -6.022 5.446 -1.361 1.00 90.06 94 ARG A C 1
ATOM 727 O O . ARG A 1 94 ? -5.696 6.123 -2.323 1.00 90.06 94 ARG A O 1
ATOM 734 N N . MET A 1 95 ? -5.145 4.883 -0.533 1.00 86.94 95 MET A N 1
ATOM 735 C CA . MET A 1 95 ? -3.699 4.973 -0.735 1.00 86.94 95 MET A CA 1
ATOM 736 C C . MET A 1 95 ? -3.236 3.986 -1.809 1.00 86.94 95 MET A C 1
ATOM 738 O O . MET A 1 95 ? -3.602 2.801 -1.769 1.00 86.94 95 MET A O 1
ATOM 742 N N . HIS A 1 96 ? -2.405 4.469 -2.729 1.00 83.56 96 HIS A N 1
ATOM 743 C CA . HIS A 1 96 ? -1.759 3.684 -3.772 1.00 83.56 96 HIS A CA 1
ATOM 744 C C . HIS A 1 96 ? -0.275 3.463 -3.464 1.00 83.56 96 HIS A C 1
ATOM 746 O O . HIS A 1 96 ? 0.334 4.168 -2.661 1.00 83.56 96 HIS A O 1
ATOM 752 N N . LEU A 1 97 ? 0.318 2.452 -4.107 1.00 80.50 97 LEU A N 1
ATOM 753 C CA . LEU A 1 97 ? 1.748 2.167 -3.969 1.00 80.50 97 LEU A CA 1
ATOM 754 C C . LEU A 1 97 ? 2.600 3.359 -4.428 1.00 80.50 97 LEU A C 1
ATOM 756 O O . LEU A 1 97 ? 3.600 3.665 -3.793 1.00 80.50 97 LEU A O 1
ATOM 760 N N . GLU A 1 98 ? 2.160 4.053 -5.475 1.00 80.81 98 GLU A N 1
ATOM 761 C CA . GLU A 1 98 ? 2.785 5.266 -6.018 1.00 80.81 98 GLU A CA 1
ATOM 762 C C . GLU A 1 98 ? 2.906 6.393 -4.984 1.00 80.81 98 GLU A C 1
ATOM 764 O O . GLU A 1 98 ? 3.832 7.188 -5.052 1.00 80.81 98 GLU A O 1
ATOM 769 N N . ASP A 1 99 ? 2.006 6.449 -3.998 1.00 80.88 99 ASP A N 1
ATOM 770 C CA . ASP A 1 99 ? 2.029 7.490 -2.967 1.00 80.88 99 ASP A CA 1
ATOM 771 C C . ASP A 1 99 ? 3.118 7.244 -1.906 1.00 80.88 99 ASP A C 1
ATOM 773 O O . ASP A 1 99 ? 3.374 8.107 -1.077 1.00 80.88 99 ASP A O 1
ATOM 777 N N . ILE A 1 100 ? 3.733 6.057 -1.872 1.00 75.94 100 ILE A N 1
ATOM 778 C CA . ILE A 1 100 ? 4.697 5.645 -0.831 1.00 75.94 100 ILE A CA 1
ATOM 779 C C . ILE A 1 100 ? 5.995 5.115 -1.419 1.00 75.94 100 ILE A C 1
ATOM 781 O O . ILE A 1 100 ? 7.033 5.157 -0.755 1.00 75.94 100 ILE A O 1
ATOM 785 N N . ALA A 1 101 ? 5.961 4.582 -2.636 1.00 76.00 101 ALA A N 1
ATOM 786 C CA . ALA A 1 101 ? 7.167 4.209 -3.341 1.00 76.00 101 ALA A CA 1
ATOM 787 C C . ALA A 1 101 ? 8.061 5.447 -3.472 1.00 76.00 101 ALA A C 1
ATOM 789 O O . ALA A 1 101 ? 7.585 6.569 -3.659 1.00 76.00 101 ALA A O 1
ATOM 790 N N . SER A 1 102 ? 9.366 5.251 -3.297 1.00 70.00 102 SER A N 1
ATOM 791 C CA . SER A 1 102 ? 10.317 6.308 -3.621 1.00 70.00 102 SER A CA 1
ATOM 792 C C . SER A 1 102 ? 10.208 6.605 -5.122 1.00 70.00 102 SER A C 1
ATOM 794 O O . SER A 1 102 ? 10.073 5.648 -5.890 1.00 70.00 102 SER A O 1
ATOM 796 N N . PRO A 1 103 ? 10.253 7.881 -5.539 1.00 66.88 103 PRO A N 1
ATOM 797 C CA . PRO A 1 103 ? 10.268 8.223 -6.953 1.00 66.88 103 PRO A CA 1
ATOM 798 C C . PRO A 1 103 ? 11.416 7.499 -7.659 1.00 66.88 103 PRO A C 1
ATOM 800 O O . PRO A 1 103 ? 12.525 7.409 -7.125 1.00 66.88 103 PRO A O 1
ATOM 803 N N . ASP A 1 104 ? 11.152 6.963 -8.847 1.00 69.88 104 ASP A N 1
ATOM 804 C CA . ASP A 1 104 ? 12.189 6.341 -9.666 1.00 69.88 104 ASP A CA 1
ATOM 805 C C . ASP A 1 104 ? 13.009 7.440 -10.348 1.00 69.88 104 ASP A C 1
ATOM 807 O O . ASP A 1 104 ? 12.704 7.883 -11.454 1.00 69.88 104 ASP A O 1
ATOM 811 N N . PHE A 1 105 ? 14.040 7.925 -9.658 1.00 64.12 105 PHE A N 1
ATOM 812 C CA . PHE A 1 105 ? 14.893 9.002 -10.157 1.00 64.12 105 PHE A CA 1
ATOM 813 C C . PHE A 1 105 ? 15.591 8.656 -11.478 1.00 64.12 105 PHE A C 1
ATOM 815 O O . PHE A 1 105 ? 15.886 9.571 -12.245 1.00 64.12 105 PHE A O 1
ATOM 822 N N . GLU A 1 106 ? 15.824 7.372 -11.773 1.00 64.31 106 GLU A N 1
ATOM 823 C CA . GLU A 1 106 ? 16.449 6.915 -13.018 1.00 64.31 106 GLU A CA 1
ATOM 824 C C . GLU A 1 106 ? 15.447 6.937 -14.179 1.00 64.31 106 GLU A C 1
ATOM 826 O O . GLU A 1 106 ? 15.751 7.491 -15.237 1.00 64.31 106 GLU A O 1
ATOM 831 N N . ALA A 1 107 ? 14.218 6.454 -13.971 1.00 64.00 107 ALA A N 1
ATOM 832 C CA . ALA A 1 107 ? 13.147 6.579 -14.962 1.00 64.00 107 ALA A CA 1
ATOM 833 C C . ALA A 1 107 ? 12.747 8.042 -15.197 1.00 64.00 107 ALA A C 1
ATOM 835 O O . ALA A 1 107 ? 12.535 8.449 -16.344 1.00 64.00 107 ALA A O 1
ATOM 836 N N . ILE A 1 108 ? 12.697 8.854 -14.135 1.00 60.84 108 ILE A N 1
ATOM 837 C CA . ILE A 1 108 ? 12.481 10.296 -14.254 1.00 60.84 108 ILE A CA 1
ATOM 838 C C . ILE A 1 108 ? 13.652 10.885 -15.047 1.00 60.84 108 ILE A C 1
ATOM 840 O O . ILE A 1 108 ? 13.395 11.571 -16.024 1.00 60.84 108 ILE A O 1
ATOM 844 N N . ALA A 1 109 ? 14.916 10.574 -14.734 1.00 61.81 109 ALA A N 1
ATOM 845 C CA . ALA A 1 109 ? 16.082 11.072 -15.475 1.00 61.81 109 ALA A CA 1
ATOM 846 C C . ALA A 1 109 ? 16.120 10.660 -16.955 1.00 61.81 109 ALA A C 1
ATOM 848 O O . ALA A 1 109 ? 16.460 11.473 -17.810 1.00 61.81 109 ALA A O 1
ATOM 849 N N . HIS A 1 110 ? 15.707 9.443 -17.288 1.00 62.31 110 HIS A N 1
ATOM 850 C CA . HIS A 1 110 ? 15.601 9.013 -18.679 1.00 62.31 110 HIS A CA 1
ATOM 851 C C . HIS A 1 110 ? 14.445 9.724 -19.410 1.00 62.31 110 HIS A C 1
ATOM 853 O O . HIS A 1 110 ? 14.573 10.101 -20.573 1.00 62.31 110 HIS A O 1
ATOM 859 N N . ALA A 1 111 ? 13.320 9.987 -18.732 1.00 58.41 111 ALA A N 1
ATOM 860 C CA . ALA A 1 111 ? 12.272 10.864 -19.259 1.00 58.41 111 ALA A CA 1
ATOM 861 C C . ALA A 1 111 ? 12.722 12.345 -19.344 1.00 58.41 111 ALA A C 1
ATOM 863 O O . ALA A 1 111 ? 12.259 13.067 -20.233 1.00 58.41 111 ALA A O 1
ATOM 864 N N . LYS A 1 112 ? 13.656 12.784 -18.475 1.00 60.09 112 LYS A N 1
ATOM 865 C CA . LYS A 1 112 ? 14.268 14.132 -18.447 1.00 60.09 112 LYS A CA 1
ATOM 866 C C . LYS A 1 112 ? 15.064 14.431 -19.727 1.00 60.09 112 LYS A C 1
ATOM 868 O O . LYS A 1 112 ? 15.117 15.592 -20.117 1.00 60.09 112 LYS A O 1
ATOM 873 N N . GLU A 1 113 ? 15.609 13.434 -20.434 1.00 60.25 113 GLU A N 1
ATOM 874 C CA . GLU A 1 113 ? 16.352 13.657 -21.694 1.00 60.25 113 GLU A CA 1
ATOM 875 C C . GLU A 1 113 ? 15.471 14.158 -22.865 1.00 60.25 113 GLU A C 1
ATOM 877 O O . GLU A 1 113 ? 15.993 14.580 -23.899 1.00 60.25 113 GLU A O 1
ATOM 882 N N . HIS A 1 114 ? 14.139 14.173 -22.708 1.00 60.91 114 HIS A N 1
ATOM 883 C CA . HIS A 1 114 ? 13.184 14.562 -23.754 1.00 60.91 114 HIS A CA 1
ATOM 884 C C . HIS A 1 114 ? 12.295 15.789 -23.426 1.00 60.91 114 HIS A C 1
ATOM 886 O O . HIS A 1 114 ? 11.454 16.141 -24.258 1.00 60.91 114 HIS A O 1
ATOM 892 N N . LEU A 1 115 ? 12.459 16.468 -22.274 1.00 52.34 115 LEU A N 1
ATOM 893 C CA . LEU A 1 115 ? 11.610 17.601 -21.833 1.00 52.34 115 LEU A CA 1
ATOM 894 C C . LEU A 1 115 ? 12.411 18.828 -21.329 1.00 52.34 115 LEU A C 1
ATOM 896 O O . LEU A 1 115 ? 13.463 18.703 -20.712 1.00 52.34 115 LEU A O 1
ATOM 900 N N . ASP A 1 116 ? 11.878 20.031 -21.574 1.00 57.91 116 ASP A N 1
ATOM 901 C CA . ASP A 1 116 ? 12.544 21.344 -21.458 1.00 57.91 116 ASP A CA 1
ATOM 902 C C . ASP A 1 116 ? 12.778 21.834 -19.995 1.00 57.91 116 ASP A C 1
ATOM 904 O O . ASP A 1 116 ? 11.825 22.032 -19.238 1.00 57.91 116 ASP A O 1
ATOM 908 N N . ASN A 1 117 ? 14.040 22.097 -19.612 1.00 55.84 117 ASN A N 1
ATOM 909 C CA . ASN A 1 117 ? 14.508 23.123 -18.651 1.00 55.84 117 ASN A CA 1
ATOM 910 C C . ASN A 1 117 ? 13.678 23.396 -17.359 1.00 55.84 117 ASN A C 1
ATOM 912 O O . ASN A 1 117 ? 13.974 22.969 -16.250 1.00 55.84 117 ASN A O 1
ATOM 916 N N . ALA A 1 118 ? 12.684 24.278 -17.470 1.00 56.00 118 ALA A N 1
ATOM 917 C CA . ALA A 1 118 ? 12.086 24.975 -16.322 1.00 56.00 118 ALA A CA 1
ATOM 918 C C . ALA A 1 118 ? 10.906 24.235 -15.668 1.00 56.00 118 ALA A C 1
ATOM 920 O O . ALA A 1 118 ? 10.520 24.548 -14.544 1.00 56.00 118 ALA A O 1
ATOM 921 N N . SER A 1 119 ? 10.320 23.253 -16.355 1.00 57.56 119 SER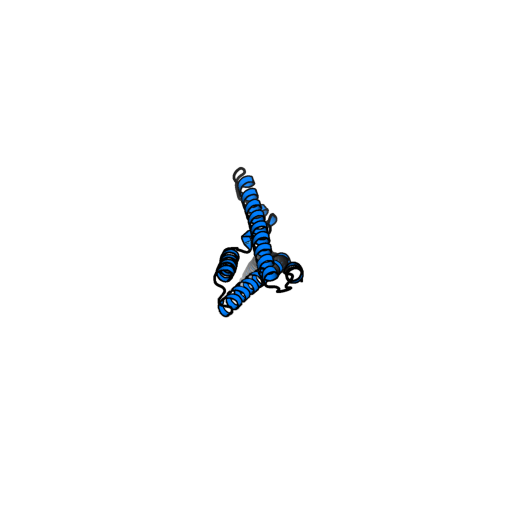 A N 1
ATOM 922 C CA . SER A 1 119 ? 9.264 22.395 -15.794 1.00 57.56 119 SER A CA 1
ATOM 923 C C . SER A 1 119 ? 9.827 21.251 -14.932 1.00 57.56 119 SER A C 1
ATOM 925 O O . SER A 1 119 ? 9.058 20.467 -14.380 1.00 57.56 119 SER A O 1
ATOM 927 N N . GLN A 1 120 ? 11.158 21.171 -14.825 1.00 57.38 120 GLN A N 1
ATOM 928 C CA . GLN A 1 120 ? 11.931 20.037 -14.315 1.00 57.38 120 GLN A CA 1
ATOM 929 C C . GLN A 1 120 ? 11.999 19.981 -12.785 1.00 57.38 120 GLN A C 1
ATOM 931 O O . GLN A 1 120 ? 11.544 18.998 -12.205 1.00 57.38 120 GLN A O 1
ATOM 936 N N . ASP A 1 121 ? 12.479 21.048 -12.134 1.00 59.69 121 ASP A N 1
ATOM 937 C CA . ASP A 1 121 ? 12.600 21.108 -10.664 1.00 59.69 121 ASP A CA 1
ATOM 938 C C . ASP A 1 121 ? 11.234 20.979 -9.979 1.00 59.69 121 ASP A C 1
ATOM 940 O O . ASP A 1 121 ? 11.093 20.363 -8.928 1.00 59.69 121 ASP A O 1
ATOM 944 N N . ILE A 1 122 ? 10.194 21.525 -10.614 1.00 64.19 122 ILE A N 1
ATOM 945 C CA . ILE A 1 122 ? 8.837 21.520 -10.068 1.00 64.19 122 ILE A CA 1
ATOM 946 C C . ILE A 1 122 ? 8.273 20.093 -10.028 1.00 64.19 122 ILE A C 1
ATOM 948 O O . ILE A 1 122 ? 7.620 19.734 -9.055 1.00 64.19 122 ILE A O 1
ATOM 952 N N . HIS A 1 123 ? 8.503 19.269 -11.056 1.00 67.81 123 HIS A N 1
ATOM 953 C CA . HIS A 1 123 ? 7.914 17.928 -11.110 1.00 67.81 123 HIS A CA 1
ATOM 954 C C . HIS A 1 123 ? 8.607 16.940 -10.162 1.00 67.81 123 HIS A C 1
ATOM 956 O O . HIS A 1 123 ? 7.922 16.201 -9.460 1.00 67.81 123 HIS A O 1
ATOM 962 N N . GLU A 1 124 ? 9.941 16.969 -10.096 1.00 67.06 124 GLU A N 1
ATOM 963 C CA . GLU A 1 124 ? 10.726 16.133 -9.176 1.00 67.06 124 GLU A CA 1
ATOM 964 C C . GLU A 1 124 ? 10.362 16.426 -7.717 1.00 67.06 124 GLU A C 1
ATOM 966 O O . GLU A 1 124 ? 10.080 15.510 -6.946 1.00 67.06 124 GLU A O 1
ATOM 971 N N . GLN A 1 125 ? 10.230 17.708 -7.377 1.00 72.12 125 GLN A N 1
ATOM 972 C CA . GLN A 1 125 ? 9.845 18.131 -6.038 1.00 72.12 125 GLN A CA 1
ATOM 973 C C . GLN A 1 125 ? 8.395 17.748 -5.691 1.00 72.12 125 GLN A C 1
ATOM 975 O O . GLN A 1 125 ? 8.123 17.341 -4.566 1.00 72.12 125 GLN A O 1
ATOM 980 N N . ILE A 1 126 ? 7.469 17.791 -6.660 1.00 75.88 126 ILE A N 1
ATOM 981 C CA . ILE A 1 126 ? 6.082 17.333 -6.465 1.00 75.88 126 ILE A CA 1
ATOM 982 C C . ILE A 1 126 ? 6.017 15.828 -6.172 1.00 75.88 126 ILE A C 1
ATOM 984 O O . ILE A 1 126 ? 5.271 15.418 -5.280 1.00 75.88 126 ILE A O 1
ATOM 988 N N . GLU A 1 127 ? 6.760 15.000 -6.910 1.00 75.19 127 GLU A N 1
ATOM 989 C CA . GLU A 1 127 ? 6.740 13.545 -6.710 1.00 75.19 127 GLU A CA 1
ATOM 990 C C . GLU A 1 127 ? 7.432 13.136 -5.401 1.00 75.19 127 GLU A C 1
ATOM 992 O O . GLU A 1 127 ? 6.931 12.268 -4.678 1.00 75.19 127 GLU A O 1
ATOM 997 N N . GLU A 1 128 ? 8.526 13.807 -5.029 1.00 75.25 128 GLU A N 1
ATOM 998 C CA . GLU A 1 128 ? 9.140 13.641 -3.708 1.00 75.25 128 GLU A CA 1
ATOM 999 C C . GLU A 1 128 ? 8.171 14.020 -2.581 1.00 75.25 128 GLU A C 1
ATOM 1001 O O . GLU A 1 128 ? 7.948 13.222 -1.664 1.00 75.25 128 GLU A O 1
ATOM 1006 N N . ASP A 1 129 ? 7.539 15.192 -2.670 1.00 80.88 129 ASP A N 1
ATOM 1007 C CA . ASP A 1 129 ? 6.581 15.671 -1.670 1.00 80.88 129 ASP A CA 1
ATOM 1008 C C . ASP A 1 129 ? 5.387 14.717 -1.528 1.00 80.88 129 ASP A C 1
ATOM 1010 O O . ASP A 1 129 ? 4.921 14.443 -0.413 1.00 80.88 129 ASP A O 1
ATOM 1014 N N . LYS A 1 130 ? 4.902 14.163 -2.646 1.00 82.38 130 LYS A N 1
ATOM 1015 C CA . LYS A 1 130 ? 3.820 13.174 -2.664 1.00 82.38 130 LYS A CA 1
ATOM 1016 C C . LYS A 1 130 ? 4.232 11.883 -1.952 1.00 82.38 130 LYS A C 1
ATOM 1018 O O . LYS A 1 130 ? 3.488 11.425 -1.081 1.00 82.38 130 LYS A O 1
ATOM 1023 N N . SER A 1 131 ? 5.420 11.349 -2.251 1.00 81.19 131 SER A N 1
ATOM 1024 C CA . SER A 1 131 ? 5.959 10.135 -1.617 1.00 81.19 131 SER A CA 1
ATOM 1025 C C . SER A 1 131 ? 6.174 10.311 -0.107 1.00 81.19 131 SER A C 1
ATOM 1027 O O . SER A 1 131 ? 5.792 9.461 0.705 1.00 81.19 131 SER A O 1
ATOM 1029 N N . ILE A 1 132 ? 6.745 11.448 0.303 1.00 84.19 132 ILE A N 1
ATOM 1030 C CA . ILE A 1 132 ? 6.967 11.784 1.718 1.00 84.19 132 ILE A CA 1
ATOM 1031 C C . ILE A 1 132 ? 5.631 11.867 2.455 1.00 84.19 132 ILE A C 1
ATOM 1033 O O . ILE A 1 132 ? 5.474 11.304 3.545 1.00 84.19 132 ILE A O 1
ATOM 1037 N N . ARG A 1 133 ? 4.648 12.538 1.850 1.00 84.75 133 ARG A N 1
ATOM 1038 C CA . ARG A 1 133 ? 3.315 12.674 2.427 1.00 84.75 133 ARG A CA 1
ATOM 1039 C C . ARG A 1 133 ? 2.622 11.324 2.575 1.00 84.75 133 ARG A C 1
ATOM 1041 O O . ARG A 1 133 ? 2.078 11.059 3.645 1.00 84.75 133 ARG A O 1
ATOM 1048 N N . GLY A 1 134 ? 2.651 10.465 1.558 1.00 84.44 134 GLY A N 1
ATOM 1049 C CA . GLY A 1 134 ? 2.011 9.154 1.653 1.00 84.44 134 GLY A CA 1
ATOM 1050 C C . GLY A 1 134 ? 2.677 8.250 2.692 1.00 84.44 134 GLY A C 1
ATOM 1051 O O . GLY A 1 134 ? 1.969 7.591 3.455 1.00 84.44 134 GLY A O 1
ATOM 1052 N N . LYS A 1 135 ? 4.013 8.284 2.825 1.00 84.50 135 LYS A N 1
ATOM 1053 C CA . LYS A 1 135 ? 4.732 7.604 3.925 1.00 84.50 135 LYS A CA 1
ATOM 1054 C C . LYS A 1 135 ? 4.268 8.096 5.299 1.00 84.50 135 LYS A C 1
ATOM 1056 O O . LYS A 1 135 ? 3.922 7.284 6.156 1.00 84.50 135 LYS A O 1
ATOM 1061 N N . ALA A 1 136 ? 4.194 9.413 5.494 1.00 86.88 136 ALA A N 1
ATOM 1062 C CA . ALA A 1 136 ? 3.739 9.998 6.754 1.00 86.88 136 ALA A CA 1
ATOM 1063 C C . ALA A 1 136 ? 2.276 9.639 7.068 1.00 86.88 136 ALA A C 1
ATOM 1065 O O . ALA A 1 136 ? 1.946 9.289 8.203 1.00 86.88 136 ALA A O 1
ATOM 1066 N N . GLU A 1 137 ? 1.390 9.683 6.069 1.00 88.12 137 GLU A N 1
ATOM 1067 C CA . GLU A 1 137 ? -0.010 9.284 6.231 1.00 88.12 137 GLU A CA 1
ATOM 1068 C C . GLU A 1 137 ? -0.136 7.804 6.617 1.00 88.12 137 GLU A C 1
ATOM 1070 O O . GLU A 1 137 ? -0.943 7.469 7.490 1.00 88.12 137 GLU A O 1
ATOM 1075 N N . LEU A 1 138 ? 0.688 6.930 6.035 1.00 86.88 138 LEU A N 1
ATOM 1076 C CA . LEU A 1 138 ? 0.709 5.507 6.363 1.00 86.88 138 LEU A CA 1
ATOM 1077 C C . LEU A 1 138 ? 1.119 5.271 7.824 1.00 86.88 138 LEU A C 1
ATOM 1079 O O . LEU A 1 138 ? 0.458 4.508 8.532 1.00 86.88 138 LEU A O 1
ATOM 1083 N N . ASP A 1 139 ? 2.161 5.953 8.296 1.00 88.38 139 ASP A N 1
ATOM 1084 C CA . ASP A 1 139 ? 2.622 5.830 9.681 1.00 88.38 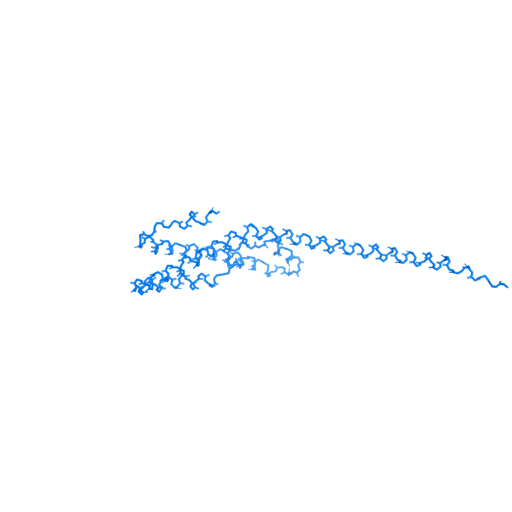139 ASP A CA 1
ATOM 1085 C C . ASP A 1 139 ? 1.575 6.355 10.677 1.00 88.38 139 ASP A C 1
ATOM 1087 O O . ASP A 1 139 ? 1.342 5.746 11.725 1.00 88.38 139 ASP A O 1
ATOM 1091 N N . VAL A 1 140 ? 0.865 7.436 10.336 1.00 91.75 140 VAL A N 1
ATOM 1092 C CA . VAL A 1 140 ? -0.268 7.928 11.137 1.00 91.75 140 VAL A CA 1
ATOM 1093 C C . VAL A 1 140 ? -1.364 6.868 11.236 1.00 91.75 140 VAL A C 1
ATOM 1095 O O . VAL A 1 140 ? -1.846 6.585 12.335 1.00 91.75 140 VAL A O 1
ATOM 1098 N N . VAL A 1 141 ? -1.754 6.263 10.112 1.00 91.12 141 VAL A N 1
ATOM 1099 C CA . VAL A 1 141 ? -2.803 5.235 10.093 1.00 91.12 141 VAL A CA 1
ATOM 1100 C C . VAL A 1 141 ? -2.378 3.989 10.874 1.00 91.12 141 VAL A C 1
ATOM 1102 O O . VAL A 1 141 ? -3.173 3.442 11.641 1.00 91.12 141 VAL A O 1
ATOM 1105 N N . GLN A 1 142 ? -1.123 3.564 10.734 1.00 90.12 142 GLN A N 1
ATOM 1106 C CA . GLN A 1 142 ? -0.571 2.446 11.494 1.00 90.12 142 GLN A CA 1
ATOM 1107 C C . GLN A 1 142 ? -0.627 2.715 13.003 1.00 90.12 142 GLN A C 1
ATOM 1109 O O . GLN A 1 142 ? -1.087 1.861 13.761 1.00 90.12 142 GLN A O 1
ATOM 1114 N N . ASN A 1 143 ? -0.223 3.908 13.445 1.00 90.81 143 ASN A N 1
ATOM 1115 C CA . ASN A 1 143 ? -0.265 4.288 14.857 1.00 90.81 143 ASN A CA 1
ATOM 1116 C C . ASN A 1 143 ? -1.697 4.349 15.404 1.00 90.81 143 ASN A C 1
ATOM 1118 O O . ASN A 1 143 ? -1.951 3.922 16.532 1.00 90.81 143 ASN A O 1
ATOM 1122 N N . GLN A 1 144 ? -2.653 4.831 14.608 1.00 91.19 144 GLN A N 1
ATOM 1123 C CA . GLN A 1 144 ? -4.068 4.828 14.985 1.00 91.19 144 GLN A CA 1
ATOM 1124 C C . GLN A 1 144 ? -4.607 3.403 15.147 1.00 91.19 144 GLN A C 1
ATOM 1126 O O . GLN A 1 144 ? -5.264 3.108 16.148 1.00 91.19 144 GLN A O 1
ATOM 1131 N N . LEU A 1 145 ? -4.276 2.501 14.218 1.00 90.25 145 LEU A N 1
ATOM 1132 C CA . LEU A 1 145 ? -4.661 1.095 14.312 1.00 90.25 145 LEU A CA 1
ATOM 1133 C C . LEU A 1 145 ? -4.022 0.416 15.534 1.00 90.25 145 LEU A C 1
ATOM 1135 O O . LEU A 1 145 ? -4.724 -0.254 16.290 1.00 90.25 145 LEU A O 1
ATOM 1139 N N . GLN A 1 146 ? -2.731 0.648 15.792 1.00 90.12 146 GLN A N 1
ATOM 1140 C CA . GLN A 1 146 ? -2.039 0.159 16.992 1.00 90.12 146 GLN A CA 1
ATOM 1141 C C . GLN A 1 146 ? -2.708 0.670 18.280 1.00 90.12 146 GLN A C 1
ATOM 1143 O O . GLN A 1 146 ? -2.901 -0.076 19.245 1.00 90.12 146 GLN A O 1
ATOM 1148 N N . GLY A 1 147 ? -3.100 1.946 18.298 1.00 89.81 147 GLY A N 1
ATOM 1149 C CA . GLY A 1 147 ? -3.826 2.562 19.406 1.00 89.81 147 GLY A CA 1
ATOM 1150 C C . GLY A 1 147 ? -5.190 1.914 19.645 1.00 89.81 147 GLY A C 1
ATOM 1151 O O . GLY A 1 147 ? -5.569 1.667 20.788 1.00 89.81 147 GLY A O 1
ATOM 1152 N N . LEU A 1 148 ? -5.922 1.582 18.580 1.00 88.69 148 LEU A N 1
ATOM 1153 C CA . LEU A 1 148 ? -7.192 0.867 18.693 1.00 88.69 148 LEU A CA 1
ATOM 1154 C C . LEU A 1 148 ? -7.012 -0.559 19.212 1.00 88.69 148 LEU A C 1
ATOM 1156 O O . LEU A 1 148 ? -7.764 -0.980 20.088 1.00 88.69 148 LEU A O 1
ATOM 1160 N N . LEU A 1 149 ? -6.011 -1.288 18.720 1.00 88.38 149 LEU A N 1
ATOM 1161 C CA . LEU A 1 149 ? -5.727 -2.658 19.154 1.00 88.38 149 LEU A CA 1
ATOM 1162 C C . LEU A 1 149 ? -5.320 -2.712 20.634 1.00 88.38 149 LEU A C 1
ATOM 1164 O O . LEU A 1 149 ? -5.876 -3.496 21.406 1.00 88.38 149 LEU A O 1
ATOM 1168 N N . SER A 1 150 ? -4.422 -1.818 21.056 1.00 88.44 150 SER A N 1
ATOM 1169 C CA . SER A 1 150 ? -3.955 -1.738 22.448 1.00 88.44 150 SER A CA 1
ATOM 1170 C C . SER A 1 150 ? -5.067 -1.359 23.428 1.00 88.44 150 SER A C 1
ATOM 1172 O O . SER A 1 150 ? -5.208 -2.008 24.465 1.00 88.44 150 SER A O 1
ATOM 1174 N N . LYS A 1 151 ? -5.936 -0.396 23.081 1.00 87.38 151 LYS A N 1
ATOM 1175 C CA . LYS A 1 151 ? -7.138 -0.055 23.875 1.00 87.38 151 LYS A CA 1
ATOM 1176 C C . LYS A 1 151 ? -8.076 -1.246 24.088 1.00 87.38 151 LYS A C 1
ATOM 1178 O O . LYS A 1 151 ? -8.867 -1.240 25.028 1.00 87.38 151 LYS A O 1
ATOM 1183 N N . ARG A 1 152 ? -8.022 -2.250 23.210 1.00 83.50 152 ARG A N 1
ATOM 1184 C CA . ARG A 1 152 ? -8.857 -3.457 23.266 1.00 83.50 152 ARG A CA 1
ATOM 1185 C C . ARG A 1 152 ? -8.136 -4.655 23.879 1.00 83.50 152 ARG A C 1
ATOM 1187 O O . ARG A 1 152 ? -8.709 -5.738 23.914 1.00 83.50 152 ARG A O 1
ATOM 1194 N N . GLY A 1 153 ? -6.917 -4.460 24.385 1.00 81.06 153 GLY A N 1
ATOM 1195 C CA . GLY A 1 153 ? -6.137 -5.514 25.028 1.00 81.06 153 GLY A CA 1
ATOM 1196 C C . GLY A 1 153 ? -5.642 -6.588 24.060 1.00 81.06 153 GLY A C 1
ATOM 1197 O O . GLY A 1 153 ? -5.331 -7.688 24.503 1.00 81.06 153 GLY A O 1
ATOM 1198 N N . LEU A 1 154 ? -5.578 -6.292 22.756 1.00 78.81 154 LEU A N 1
ATOM 1199 C CA . LEU A 1 154 ? -4.999 -7.183 21.753 1.00 78.81 154 LEU A CA 1
ATOM 1200 C C . LEU A 1 154 ? -3.495 -6.879 21.646 1.00 78.81 154 LEU A C 1
ATOM 1202 O O . LEU A 1 154 ? -3.139 -5.810 21.144 1.00 78.81 154 LEU A O 1
ATOM 1206 N N . PRO A 1 155 ? -2.597 -7.774 22.104 1.00 72.31 155 PRO A N 1
ATOM 1207 C CA . PRO A 1 155 ? -1.154 -7.555 22.064 1.00 72.31 155 PRO A CA 1
ATOM 1208 C C . PRO A 1 155 ? -0.607 -7.891 20.670 1.00 72.31 155 PRO A C 1
ATOM 1210 O O . PRO A 1 155 ? 0.211 -8.790 20.504 1.00 72.31 155 PRO A O 1
ATOM 1213 N N . ILE A 1 156 ? -1.111 -7.204 19.647 1.00 78.62 156 ILE A N 1
ATOM 1214 C CA . ILE A 1 156 ? -0.581 -7.294 18.289 1.00 78.62 156 ILE A CA 1
ATOM 1215 C C . ILE A 1 156 ? 0.401 -6.144 18.138 1.00 78.62 156 ILE A C 1
ATOM 1217 O O . ILE A 1 156 ? 0.004 -4.982 18.200 1.00 78.62 156 ILE A O 1
ATOM 1221 N N . ASP A 1 157 ? 1.677 -6.463 17.970 1.00 80.94 157 ASP A N 1
ATOM 1222 C CA . ASP A 1 157 ? 2.685 -5.475 17.616 1.00 80.94 157 ASP A CA 1
ATOM 1223 C C . ASP A 1 157 ? 2.780 -5.379 16.090 1.00 80.94 157 ASP A C 1
ATOM 1225 O O . ASP A 1 157 ? 3.316 -6.261 15.420 1.00 80.94 157 ASP A O 1
ATOM 1229 N N . LEU A 1 158 ? 2.215 -4.308 15.529 1.00 79.25 158 LEU A N 1
ATOM 1230 C CA . LEU A 1 158 ? 2.234 -4.090 14.085 1.00 79.25 158 LEU A CA 1
ATOM 1231 C C . LEU A 1 158 ? 3.658 -3.875 13.555 1.00 79.25 158 LEU A C 1
ATOM 1233 O O . LEU A 1 158 ? 3.917 -4.201 12.400 1.00 79.25 158 LEU A O 1
ATOM 1237 N N . ALA A 1 159 ? 4.583 -3.352 14.368 1.00 76.81 159 ALA A N 1
ATOM 1238 C CA . ALA A 1 159 ? 5.940 -3.058 13.915 1.00 76.81 159 ALA A CA 1
ATOM 1239 C C . ALA A 1 159 ? 6.731 -4.341 13.615 1.00 76.81 159 ALA A C 1
ATOM 1241 O O . ALA A 1 159 ? 7.344 -4.446 12.553 1.00 76.81 159 ALA A O 1
ATOM 1242 N N . SER A 1 160 ? 6.658 -5.340 14.500 1.00 76.62 160 SER A N 1
ATOM 1243 C CA . SER A 1 160 ? 7.292 -6.648 14.277 1.00 76.62 160 SER A CA 1
ATOM 1244 C C . SER A 1 160 ? 6.623 -7.467 13.171 1.00 76.62 160 SER A C 1
ATOM 1246 O O . SER A 1 160 ? 7.308 -8.189 12.446 1.00 76.62 160 SER A O 1
ATOM 1248 N N . LEU A 1 161 ? 5.305 -7.324 12.989 1.00 71.62 161 LEU A N 1
ATOM 1249 C CA . LEU A 1 161 ? 4.567 -8.040 11.942 1.00 71.62 161 LEU A CA 1
ATOM 1250 C C . LEU A 1 161 ? 4.917 -7.553 10.527 1.00 71.62 161 LEU A C 1
ATOM 1252 O O . LEU A 1 161 ? 4.855 -8.317 9.570 1.00 71.62 161 LEU A O 1
ATOM 1256 N N . ILE A 1 162 ? 5.252 -6.270 10.399 1.00 70.12 162 ILE A N 1
ATOM 1257 C CA . ILE A 1 162 ? 5.524 -5.612 9.118 1.00 70.12 162 ILE A CA 1
ATOM 1258 C C . ILE A 1 162 ? 7.006 -5.720 8.720 1.00 70.12 162 ILE A C 1
ATOM 1260 O O . ILE A 1 162 ? 7.311 -5.640 7.532 1.00 70.12 162 ILE A O 1
ATOM 1264 N N . SER A 1 163 ? 7.925 -5.904 9.678 1.00 65.88 163 SER A N 1
ATOM 1265 C CA . SER A 1 163 ? 9.365 -6.039 9.397 1.00 65.88 163 SER A CA 1
ATOM 1266 C C . SER A 1 163 ? 9.821 -7.473 9.076 1.00 65.88 163 SER A C 1
ATOM 1268 O O . SER A 1 163 ? 11.026 -7.690 8.940 1.00 65.88 163 SER A O 1
ATOM 1270 N N . SER A 1 164 ? 8.894 -8.437 9.020 1.00 52.97 164 SER A N 1
ATOM 1271 C CA . SER A 1 164 ? 9.143 -9.862 8.730 1.00 52.97 164 SER A CA 1
ATOM 1272 C C . SER A 1 164 ? 8.789 -10.215 7.285 1.00 52.97 164 SER A C 1
ATOM 1274 O O . SER A 1 164 ? 9.517 -11.034 6.684 1.00 52.97 164 SER A O 1
#